Protein AF-A0A508WTG3-F1 (afdb_monomer)

Structure (mmCIF, N/CA/C/O backbone):
data_AF-A0A508WTG3-F1
#
_entry.id   AF-A0A508WTG3-F1
#
loop_
_atom_site.group_PDB
_atom_site.id
_atom_site.type_symbol
_atom_site.label_atom_id
_atom_site.label_alt_id
_atom_site.label_comp_id
_atom_site.label_asym_id
_atom_site.label_entity_id
_atom_site.label_seq_id
_atom_site.pdbx_PDB_ins_code
_atom_site.Cartn_x
_atom_site.Cartn_y
_atom_site.Cartn_z
_atom_site.occupancy
_atom_site.B_iso_or_equiv
_atom_site.auth_seq_id
_atom_site.auth_comp_id
_atom_site.auth_asym_id
_atom_site.auth_atom_id
_atom_site.pdbx_PDB_model_num
ATOM 1 N N . MET A 1 1 ? -17.757 -4.630 7.807 1.00 51.91 1 MET A N 1
ATOM 2 C CA . MET A 1 1 ? -16.512 -4.671 7.014 1.00 51.91 1 MET A CA 1
ATOM 3 C C . MET A 1 1 ? -16.070 -3.250 6.723 1.00 51.91 1 MET A C 1
ATOM 5 O O . MET A 1 1 ? -16.925 -2.452 6.368 1.00 51.91 1 MET A O 1
ATOM 9 N N . ARG A 1 2 ? -14.791 -2.918 6.923 1.00 70.44 2 ARG A N 1
ATOM 10 C CA . ARG A 1 2 ? -14.265 -1.560 6.711 1.00 70.44 2 ARG A CA 1
ATOM 11 C C . ARG A 1 2 ? -12.977 -1.654 5.902 1.00 70.44 2 ARG A C 1
ATOM 13 O O . ARG A 1 2 ? -11.975 -2.186 6.386 1.00 70.44 2 ARG A O 1
ATOM 20 N N . MET A 1 3 ? -13.056 -1.212 4.653 1.00 61.66 3 MET A N 1
ATOM 21 C CA . MET A 1 3 ? -11.982 -1.277 3.668 1.00 61.66 3 MET A CA 1
ATOM 22 C C . MET A 1 3 ? -11.550 0.143 3.315 1.00 61.66 3 MET A C 1
ATOM 24 O O . MET A 1 3 ? -12.398 1.002 3.081 1.00 61.66 3 MET A O 1
ATOM 28 N N . ALA A 1 4 ? -10.241 0.368 3.267 1.00 59.47 4 ALA A N 1
ATOM 29 C CA . ALA A 1 4 ? -9.662 1.524 2.609 1.00 59.47 4 ALA A CA 1
ATOM 30 C C . ALA A 1 4 ? -9.152 1.067 1.240 1.00 59.47 4 ALA A C 1
ATOM 32 O O . ALA A 1 4 ? -8.351 0.136 1.137 1.00 59.47 4 ALA A O 1
ATOM 33 N N . ASP A 1 5 ? -9.645 1.703 0.189 1.00 62.12 5 ASP A N 1
ATOM 34 C CA . ASP A 1 5 ? -9.215 1.438 -1.177 1.00 62.12 5 ASP A CA 1
ATOM 35 C C . ASP A 1 5 ? -8.147 2.466 -1.575 1.00 62.12 5 ASP A C 1
ATOM 37 O O . ASP A 1 5 ? -8.412 3.671 -1.585 1.00 62.12 5 ASP A O 1
ATOM 41 N N . VAL A 1 6 ? -6.922 2.015 -1.866 1.00 58.44 6 VAL A N 1
ATOM 42 C CA . VAL A 1 6 ? -5.800 2.868 -2.305 1.00 58.44 6 VAL A CA 1
ATOM 43 C C . VAL A 1 6 ? -5.812 2.943 -3.833 1.00 58.44 6 VAL A C 1
ATOM 45 O O . VAL A 1 6 ? -4.869 2.561 -4.534 1.00 58.44 6 VAL A O 1
ATOM 48 N N . GLN A 1 7 ? -6.948 3.389 -4.360 1.00 56.44 7 GLN A N 1
ATOM 49 C CA . GLN A 1 7 ? -7.238 3.344 -5.788 1.00 56.44 7 GLN A CA 1
ATOM 50 C C . GLN A 1 7 ? -6.437 4.399 -6.552 1.00 56.44 7 GLN A C 1
ATOM 52 O O . GLN A 1 7 ? -5.822 4.101 -7.569 1.00 56.44 7 GLN A O 1
ATOM 57 N N . THR A 1 8 ? -6.431 5.633 -6.044 1.00 43.69 8 THR A N 1
ATOM 58 C CA . THR A 1 8 ? -5.838 6.813 -6.682 1.00 43.69 8 THR A CA 1
ATOM 59 C C . THR A 1 8 ? -5.739 7.933 -5.656 1.00 43.69 8 THR A C 1
ATOM 61 O O . THR A 1 8 ? -6.768 8.377 -5.140 1.00 43.69 8 THR A O 1
ATOM 64 N N . GLY A 1 9 ? -4.541 8.456 -5.413 1.00 51.38 9 GLY A N 1
ATOM 65 C CA . GLY A 1 9 ? -4.443 9.868 -5.086 1.00 51.38 9 GLY A CA 1
ATOM 66 C C . GLY A 1 9 ? -3.573 10.247 -3.904 1.00 51.38 9 GLY A C 1
ATOM 67 O O . GLY A 1 9 ? -3.391 9.544 -2.911 1.00 51.38 9 GLY A O 1
ATOM 68 N N . SER A 1 10 ? -3.152 11.495 -4.019 1.00 57.69 10 SER A N 1
ATOM 69 C CA . SER A 1 10 ? -2.214 12.216 -3.180 1.00 57.69 10 SER A CA 1
ATOM 70 C C . SER A 1 10 ? -2.531 12.208 -1.677 1.00 57.69 10 SER A C 1
ATOM 72 O O . SER A 1 10 ? -1.659 12.493 -0.864 1.00 57.69 10 SER A O 1
ATOM 74 N N . ALA A 1 11 ? -3.737 11.820 -1.247 1.00 57.03 11 ALA A N 1
ATOM 75 C CA . ALA A 1 11 ? -4.072 11.622 0.166 1.00 57.03 11 ALA A CA 1
ATOM 76 C C . ALA A 1 11 ? -3.140 10.619 0.881 1.00 57.03 11 ALA A C 1
ATOM 78 O O . ALA A 1 11 ? -2.984 10.711 2.103 1.00 57.03 11 ALA A O 1
ATOM 79 N N . PHE A 1 12 ? -2.498 9.716 0.132 1.00 67.69 12 PHE A N 1
ATOM 80 C CA . PHE A 1 12 ? -1.517 8.748 0.625 1.00 67.69 12 PHE A CA 1
ATOM 81 C C . PHE A 1 12 ? -0.056 9.227 0.575 1.00 67.69 12 PHE A C 1
ATOM 83 O O . PHE A 1 12 ? 0.808 8.501 1.059 1.00 67.69 12 PHE A O 1
ATOM 90 N N . ASN A 1 13 ? 0.225 10.465 0.140 1.00 66.44 13 ASN A N 1
ATOM 91 C CA . ASN A 1 13 ? 1.581 11.042 0.089 1.00 66.44 13 ASN A CA 1
ATOM 92 C C . ASN A 1 13 ? 2.316 11.108 1.439 1.00 66.44 13 ASN A C 1
ATOM 94 O O . ASN A 1 13 ? 3.504 11.410 1.455 1.00 66.44 13 ASN A O 1
ATOM 98 N N . GLY A 1 14 ? 1.640 10.818 2.554 1.00 66.38 14 GLY A N 1
ATOM 99 C CA . GLY A 1 14 ? 2.223 10.901 3.890 1.00 66.38 14 GLY A CA 1
ATOM 100 C C . GLY A 1 14 ? 2.303 12.341 4.411 1.00 66.38 14 GLY A C 1
ATOM 101 O O . GLY A 1 14 ? 1.821 13.269 3.755 1.00 66.38 14 GLY A O 1
ATOM 102 N N . PRO A 1 15 ? 2.846 12.550 5.623 1.00 68.25 15 PRO A N 1
ATOM 103 C CA . PRO A 1 15 ? 3.108 13.884 6.161 1.00 68.25 15 PRO A CA 1
ATOM 104 C C . PRO A 1 15 ? 3.891 14.791 5.200 1.00 68.25 15 PRO A C 1
ATOM 106 O O . PRO A 1 15 ? 3.622 15.987 5.157 1.00 68.25 15 PRO A O 1
ATOM 109 N N . GLU A 1 16 ? 4.779 14.210 4.393 1.00 68.81 16 GLU A N 1
ATOM 110 C CA . GLU A 1 16 ? 5.646 14.882 3.421 1.00 68.81 16 GLU A CA 1
ATOM 111 C C . GLU A 1 16 ? 4.853 15.618 2.329 1.00 68.81 16 GLU A C 1
ATOM 113 O O . GLU A 1 16 ? 5.311 16.618 1.789 1.00 68.81 16 GLU A O 1
ATOM 118 N N . GLY A 1 17 ? 3.636 15.162 2.021 1.00 64.88 17 GLY A N 1
ATOM 119 C CA . GLY A 1 17 ? 2.775 15.790 1.022 1.00 64.88 17 GLY A CA 1
ATOM 120 C C . GLY A 1 17 ? 1.836 16.877 1.558 1.00 64.88 17 GLY A C 1
ATOM 121 O O . GLY A 1 17 ? 1.124 17.505 0.766 1.00 64.88 17 GLY A O 1
ATOM 122 N N . ARG A 1 18 ? 1.773 17.087 2.880 1.00 71.81 18 ARG A N 1
ATOM 123 C CA . ARG A 1 18 ? 0.765 17.966 3.506 1.00 71.81 18 ARG A CA 1
ATOM 124 C C . ARG A 1 18 ? 0.932 19.429 3.135 1.00 71.81 18 ARG A C 1
ATOM 126 O O . ARG A 1 18 ? -0.072 20.098 2.908 1.00 71.81 18 ARG A O 1
ATOM 133 N N . GLU A 1 19 ? 2.170 19.894 3.004 1.00 68.44 19 GLU A N 1
ATOM 134 C CA . GLU A 1 19 ? 2.470 21.272 2.592 1.00 68.44 19 GLU A CA 1
ATOM 135 C C . GLU A 1 19 ? 1.993 21.569 1.163 1.00 68.44 19 GLU A C 1
ATOM 137 O O . GLU A 1 19 ? 1.630 22.697 0.849 1.00 68.44 19 GLU A O 1
ATOM 142 N N . SER A 1 20 ? 1.883 20.540 0.318 1.00 66.12 20 SER A N 1
ATOM 143 C CA . SER A 1 20 ? 1.317 20.632 -1.035 1.00 66.12 20 SER A CA 1
ATOM 144 C C . SER A 1 20 ? -0.189 20.322 -1.090 1.00 66.12 20 SER A C 1
ATOM 146 O O . SER A 1 20 ? -0.732 20.081 -2.166 1.00 66.12 20 SER A O 1
ATOM 148 N N . GLY A 1 21 ? -0.879 20.276 0.057 1.00 70.31 21 GLY A N 1
ATOM 149 C CA . GLY A 1 21 ? -2.320 20.000 0.154 1.00 70.31 21 GLY A CA 1
ATOM 150 C C . GLY A 1 21 ? -2.710 18.515 0.104 1.00 70.31 21 GLY A C 1
ATOM 151 O O . GLY A 1 21 ? -3.896 18.179 0.050 1.00 70.31 21 GLY A O 1
ATOM 152 N N . THR A 1 22 ? -1.732 17.612 0.148 1.00 74.94 22 THR A N 1
ATOM 153 C CA . THR A 1 22 ? -1.911 16.160 -0.005 1.00 74.94 22 THR A CA 1
ATOM 154 C C . THR A 1 22 ? -1.678 15.425 1.334 1.00 74.94 22 THR A C 1
ATOM 156 O O . THR A 1 22 ? -1.648 16.058 2.382 1.00 74.94 22 THR A O 1
ATOM 159 N N . GLY A 1 23 ? -1.611 14.090 1.393 1.00 73.06 23 GLY A N 1
ATOM 160 C CA . GLY A 1 23 ? -1.263 13.371 2.637 1.00 73.06 23 GLY A CA 1
ATOM 161 C C . GLY A 1 23 ? -2.334 13.368 3.744 1.00 73.06 23 GLY A C 1
ATOM 162 O O . GLY A 1 23 ? -2.032 13.142 4.922 1.00 73.06 23 GLY A O 1
ATOM 163 N N . GLN A 1 24 ? -3.590 13.649 3.383 1.00 77.56 24 GLN A N 1
ATOM 164 C CA . GLN A 1 24 ? -4.708 13.866 4.312 1.00 77.56 24 GLN A CA 1
ATOM 165 C C . GLN A 1 24 ? -5.571 12.621 4.577 1.00 77.56 24 GLN A C 1
ATOM 167 O O . GLN A 1 24 ? -6.703 12.731 5.035 1.00 77.56 24 GLN A O 1
ATOM 172 N N . LEU A 1 25 ? -5.088 11.415 4.280 1.00 78.81 25 LEU A N 1
ATOM 173 C CA . LEU A 1 25 ? -5.907 10.211 4.437 1.00 78.81 25 LEU A CA 1
ATOM 174 C C . LEU A 1 25 ? -6.379 9.982 5.879 1.00 78.81 25 LEU A C 1
ATOM 176 O O . LEU A 1 25 ? -7.562 9.759 6.110 1.00 78.81 25 LEU A O 1
ATOM 180 N N . ALA A 1 26 ? -5.470 10.049 6.854 1.00 77.56 26 ALA A N 1
ATOM 181 C CA . ALA A 1 26 ? -5.816 9.772 8.250 1.00 77.56 26 ALA A CA 1
ATOM 182 C C . ALA A 1 26 ? -6.824 10.793 8.808 1.00 77.56 26 ALA A C 1
ATOM 184 O O . ALA A 1 26 ? -7.747 10.412 9.522 1.00 77.56 26 ALA A O 1
ATOM 185 N N . SER A 1 27 ? -6.691 12.073 8.436 1.00 79.12 27 SER A N 1
ATOM 186 C CA . SER A 1 27 ? -7.665 13.104 8.812 1.00 79.12 27 SER A CA 1
ATOM 187 C C . SER A 1 27 ? -9.011 12.898 8.119 1.00 79.12 27 SER A C 1
ATOM 189 O O . SER A 1 27 ? -10.043 13.082 8.755 1.00 79.12 27 SER A O 1
ATOM 191 N N . ARG A 1 28 ? -9.029 12.457 6.854 1.00 83.06 28 ARG A N 1
ATOM 192 C CA . ARG A 1 28 ? -10.270 12.131 6.130 1.00 83.06 28 ARG A CA 1
ATOM 193 C C . ARG A 1 28 ? -10.999 10.927 6.731 1.00 83.06 28 ARG A C 1
ATOM 195 O O . ARG A 1 28 ? -12.218 10.966 6.844 1.00 83.06 28 ARG A O 1
ATOM 202 N N . ILE A 1 29 ? -10.267 9.898 7.163 1.00 81.50 29 ILE A N 1
ATOM 203 C CA . ILE A 1 29 ? -10.840 8.748 7.881 1.00 81.50 29 ILE A CA 1
ATOM 204 C C . ILE A 1 29 ? -11.445 9.213 9.213 1.00 81.50 29 ILE A C 1
ATOM 206 O O . ILE A 1 29 ? -12.618 8.942 9.470 1.00 81.50 29 ILE A O 1
ATOM 210 N N . ALA A 1 30 ? -10.705 10.002 9.999 1.00 84.50 30 ALA A N 1
ATOM 211 C CA . ALA A 1 30 ? -11.207 10.569 11.252 1.00 84.50 30 ALA A CA 1
ATOM 212 C C . ALA A 1 30 ? -12.462 11.436 11.049 1.00 84.50 30 ALA A C 1
ATOM 214 O O . ALA A 1 30 ? -13.443 11.285 11.774 1.00 84.50 30 ALA A O 1
ATOM 215 N N . ALA A 1 31 ? -12.475 12.288 10.019 1.00 86.06 31 ALA A N 1
ATOM 216 C CA . ALA A 1 31 ? -13.626 13.123 9.672 1.00 86.06 31 ALA A CA 1
ATOM 217 C C . ALA A 1 31 ? -14.868 12.309 9.262 1.00 86.06 31 ALA A C 1
ATOM 219 O O . ALA A 1 31 ? -15.985 12.805 9.376 1.00 86.06 31 ALA A O 1
ATOM 220 N N . SER A 1 32 ? -14.692 11.057 8.822 1.00 83.06 32 SER A N 1
ATOM 221 C CA . SER A 1 32 ? -15.793 10.128 8.528 1.00 83.06 32 SER A CA 1
ATOM 222 C C . SER A 1 32 ? -16.309 9.353 9.751 1.00 83.06 32 SER A C 1
ATOM 224 O O . SER A 1 32 ? -17.177 8.495 9.606 1.00 83.06 32 SER A O 1
ATOM 226 N N . GLY A 1 33 ? -15.794 9.648 10.951 1.00 88.44 33 GLY A N 1
ATOM 227 C CA . GLY A 1 33 ? -16.211 9.010 12.202 1.00 88.44 33 GLY A CA 1
ATOM 228 C C . GLY A 1 33 ? -15.538 7.664 12.490 1.00 88.44 33 GLY A C 1
ATOM 229 O O . GLY A 1 33 ? -15.998 6.938 13.367 1.00 88.44 33 GLY A O 1
ATOM 230 N N . TYR A 1 34 ? -14.460 7.328 11.775 1.00 87.56 34 TYR A N 1
ATOM 231 C CA . TYR A 1 34 ? -13.694 6.094 11.969 1.00 87.56 34 TYR A CA 1
ATOM 232 C C . TYR A 1 34 ? -12.261 6.389 12.410 1.00 87.56 34 TYR A C 1
ATOM 234 O O . TYR A 1 34 ? -11.682 7.417 12.065 1.00 87.56 34 TYR A O 1
ATOM 242 N N . ALA A 1 35 ? -11.648 5.459 13.133 1.00 88.38 35 ALA A N 1
ATOM 243 C CA . ALA A 1 35 ? -10.216 5.459 13.393 1.00 88.38 35 ALA A CA 1
ATOM 244 C C . ALA A 1 35 ? -9.467 4.670 12.307 1.00 88.38 35 ALA A C 1
ATOM 246 O O . ALA A 1 35 ? -10.003 3.740 11.710 1.00 88.38 35 ALA A O 1
ATOM 247 N N . SER A 1 36 ? -8.179 4.953 12.085 1.00 87.44 36 SER A N 1
ATOM 248 C CA . SER A 1 36 ? -7.354 4.119 11.189 1.00 87.44 36 SER A CA 1
ATOM 249 C C . SER A 1 36 ? -7.285 2.655 11.645 1.00 87.44 36 SER A C 1
ATOM 251 O O . SER A 1 36 ? -7.151 1.759 10.819 1.00 87.44 36 SER A O 1
ATOM 253 N N . SER A 1 37 ? -7.423 2.393 12.949 1.00 89.38 37 SER A N 1
ATOM 254 C CA . SER A 1 37 ? -7.513 1.038 13.504 1.00 89.38 37 SER A CA 1
ATOM 255 C C . SER A 1 37 ? -8.801 0.302 13.129 1.00 89.38 37 SER A C 1
ATOM 257 O O . SER A 1 37 ? -8.839 -0.917 13.243 1.00 89.38 37 SER A O 1
ATOM 259 N N . ASP A 1 38 ? -9.839 1.011 12.676 1.00 89.19 38 ASP A N 1
ATOM 260 C CA . ASP A 1 38 ? -11.068 0.393 12.175 1.00 89.19 38 ASP A CA 1
ATOM 261 C C . ASP A 1 38 ? -10.903 -0.191 10.766 1.00 89.19 38 ASP A C 1
ATOM 263 O O . ASP A 1 38 ? -11.756 -0.961 10.321 1.00 89.19 38 ASP A O 1
ATOM 267 N N . VAL A 1 39 ? -9.838 0.171 10.042 1.00 89.44 39 VAL A N 1
ATOM 268 C CA . VAL A 1 39 ? -9.558 -0.351 8.701 1.00 89.44 39 VAL A CA 1
ATOM 269 C C . VAL A 1 39 ? -8.986 -1.761 8.813 1.00 89.44 39 VAL A C 1
ATOM 271 O O . VAL A 1 39 ? -7.967 -1.993 9.459 1.00 89.44 39 VAL A O 1
ATOM 274 N N . THR A 1 40 ? -9.636 -2.701 8.130 1.00 90.75 40 THR A N 1
ATOM 275 C CA . THR A 1 40 ? -9.301 -4.139 8.179 1.00 90.75 40 THR A CA 1
ATOM 276 C C . THR A 1 40 ? -8.686 -4.662 6.880 1.00 90.75 40 THR A C 1
ATOM 278 O O . THR A 1 40 ? -8.034 -5.705 6.873 1.00 90.75 40 THR A O 1
ATOM 281 N N . ILE A 1 41 ? -8.861 -3.934 5.774 1.00 90.69 41 ILE A N 1
ATOM 282 C CA . ILE A 1 41 ? -8.277 -4.255 4.469 1.00 90.69 41 ILE A CA 1
ATOM 283 C C . ILE A 1 41 ? -7.803 -2.961 3.813 1.00 90.69 41 ILE A C 1
ATOM 285 O O . ILE A 1 41 ? -8.560 -1.991 3.755 1.00 90.69 41 ILE A O 1
ATOM 289 N N . VAL A 1 42 ? -6.574 -2.981 3.299 1.00 90.69 42 VAL A N 1
ATOM 290 C CA . VAL A 1 42 ? -5.988 -1.922 2.470 1.00 90.69 42 VAL A CA 1
ATOM 291 C C . VAL A 1 42 ? -5.647 -2.520 1.107 1.00 90.69 42 VAL A C 1
ATOM 293 O O . VAL A 1 42 ? -4.755 -3.360 1.027 1.00 90.69 42 VAL A O 1
ATOM 296 N N . ALA A 1 43 ? -6.351 -2.132 0.043 1.00 90.25 43 ALA A N 1
ATOM 297 C CA . ALA A 1 43 ? -6.061 -2.595 -1.322 1.00 90.25 43 ALA A CA 1
ATOM 298 C C . ALA A 1 43 ? -5.147 -1.606 -2.052 1.00 90.25 43 ALA A C 1
ATOM 300 O O . ALA A 1 43 ? -5.526 -0.454 -2.232 1.00 90.25 43 ALA A O 1
ATOM 301 N N . ILE A 1 44 ? -3.957 -2.046 -2.462 1.00 89.88 44 ILE A N 1
ATOM 302 C CA . ILE A 1 44 ? -2.893 -1.219 -3.039 1.00 89.88 44 ILE A CA 1
ATOM 303 C C . ILE A 1 44 ? -2.806 -1.458 -4.546 1.00 89.88 44 ILE A C 1
ATOM 305 O O . ILE A 1 44 ? -2.248 -2.464 -4.980 1.00 89.88 44 ILE A O 1
ATOM 309 N N . SER A 1 45 ? -3.329 -0.521 -5.337 1.00 85.56 45 SER A N 1
ATOM 310 C CA . SER A 1 45 ? -3.373 -0.625 -6.807 1.00 85.56 45 SER A CA 1
ATOM 311 C C . SER A 1 45 ? -1.992 -0.763 -7.461 1.00 85.56 45 SER A C 1
ATOM 313 O O . SER A 1 45 ? -1.816 -1.562 -8.382 1.00 85.56 45 SER A O 1
ATOM 315 N N . HIS A 1 46 ? -1.013 0.007 -6.985 1.00 88.06 46 HIS A N 1
ATOM 316 C CA . HIS A 1 46 ? 0.378 -0.027 -7.431 1.00 88.06 46 HIS A CA 1
ATOM 317 C C . HIS A 1 46 ? 1.307 0.603 -6.376 1.00 88.06 46 HIS A C 1
ATOM 319 O O . HIS A 1 46 ? 0.838 1.250 -5.437 1.00 88.06 46 HIS A O 1
ATOM 325 N N . LEU A 1 47 ? 2.621 0.399 -6.499 1.00 89.38 47 LEU A N 1
ATOM 326 C CA . LEU A 1 47 ? 3.600 0.730 -5.453 1.00 89.38 47 LEU A CA 1
ATOM 327 C C . LEU A 1 47 ? 4.391 2.027 -5.702 1.00 89.38 47 LEU A C 1
ATOM 329 O O . LEU A 1 47 ? 5.560 2.136 -5.330 1.00 89.38 47 LEU A O 1
ATOM 333 N N . HIS A 1 48 ? 3.753 3.046 -6.277 1.00 89.25 48 HIS A N 1
ATOM 334 C CA . HIS A 1 48 ? 4.331 4.390 -6.283 1.00 89.25 48 HIS A CA 1
ATOM 335 C C . HIS A 1 48 ? 4.275 5.040 -4.897 1.00 89.25 48 HIS A C 1
ATOM 337 O O . HIS A 1 48 ? 3.405 4.753 -4.071 1.00 89.25 48 HIS A O 1
ATOM 343 N N . ALA A 1 49 ? 5.226 5.942 -4.650 1.00 86.25 49 ALA A N 1
ATOM 344 C CA . ALA A 1 49 ? 5.398 6.623 -3.366 1.00 86.25 49 ALA A CA 1
ATOM 345 C C . ALA A 1 49 ? 4.110 7.324 -2.901 1.00 86.25 49 ALA A C 1
ATOM 347 O O . ALA A 1 49 ? 3.740 7.233 -1.731 1.00 86.25 49 ALA A O 1
ATOM 348 N N . ASP A 1 50 ? 3.377 7.950 -3.818 1.00 83.19 50 ASP A N 1
ATOM 349 C CA . ASP A 1 50 ? 2.144 8.673 -3.524 1.00 83.19 50 ASP A CA 1
ATOM 350 C C . ASP A 1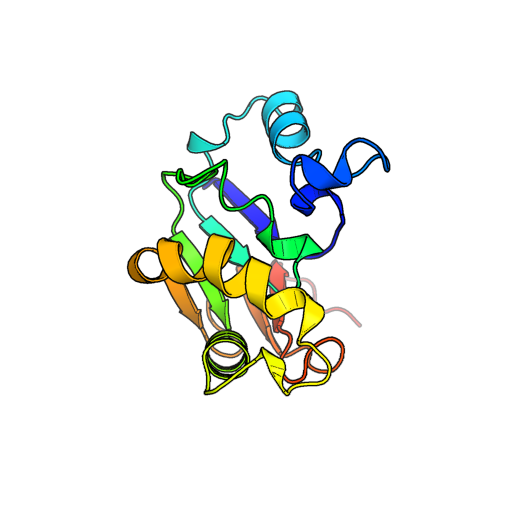 50 ? 0.979 7.784 -3.078 1.00 83.19 50 ASP A C 1
ATOM 352 O O . ASP A 1 50 ? 0.034 8.286 -2.472 1.00 83.19 50 ASP A O 1
ATOM 356 N N . HIS A 1 51 ? 1.088 6.469 -3.282 1.00 86.31 51 HIS A N 1
ATOM 357 C CA . HIS A 1 51 ? 0.141 5.459 -2.815 1.00 86.31 51 HIS A CA 1
ATOM 358 C C . HIS A 1 51 ? 0.578 4.774 -1.511 1.00 86.31 51 HIS A C 1
ATOM 360 O O . HIS A 1 51 ? -0.263 4.293 -0.751 1.00 86.31 51 HIS A O 1
ATOM 366 N N . ILE A 1 52 ? 1.881 4.730 -1.221 1.00 89.00 52 ILE A N 1
ATOM 367 C CA . ILE A 1 52 ? 2.429 3.907 -0.128 1.00 89.00 52 ILE A CA 1
ATOM 368 C C . ILE A 1 52 ? 2.992 4.722 1.041 1.00 89.00 52 ILE A C 1
ATOM 370 O O . ILE A 1 52 ? 3.150 4.186 2.140 1.00 89.00 52 ILE A O 1
ATOM 374 N N .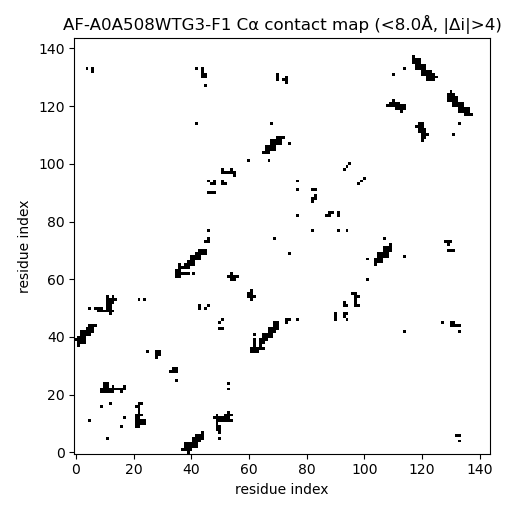 ASN A 1 53 ? 3.265 6.018 0.858 1.00 86.94 53 ASN A N 1
ATOM 375 C CA . ASN A 1 53 ? 3.927 6.842 1.874 1.00 86.94 53 ASN A CA 1
ATOM 376 C C . ASN A 1 53 ? 3.158 6.896 3.201 1.00 86.94 53 ASN A C 1
ATOM 378 O O . ASN A 1 53 ? 3.777 6.909 4.268 1.00 86.94 53 ASN A O 1
ATOM 382 N N . ARG A 1 54 ? 1.818 6.859 3.157 1.00 87.06 54 ARG A N 1
ATOM 383 C CA . ARG A 1 54 ? 0.960 6.872 4.351 1.00 87.06 54 ARG A CA 1
ATOM 384 C C . ARG A 1 54 ? 0.645 5.488 4.934 1.00 87.06 54 ARG A C 1
ATOM 386 O O . ARG A 1 54 ? -0.168 5.410 5.849 1.00 87.06 54 ARG A O 1
ATOM 393 N N . LEU A 1 55 ? 1.285 4.410 4.479 1.00 89.00 55 LEU A N 1
ATOM 394 C CA . LEU A 1 55 ? 1.113 3.087 5.100 1.00 89.00 55 LEU A CA 1
ATOM 395 C C . LEU A 1 55 ? 1.866 2.957 6.434 1.00 89.00 55 LEU A C 1
ATOM 397 O O . LEU A 1 55 ? 1.412 2.243 7.329 1.00 89.00 55 LEU A O 1
ATOM 401 N N . MET A 1 56 ? 2.965 3.702 6.592 1.00 89.19 56 MET A N 1
ATOM 402 C CA . MET A 1 56 ? 3.788 3.732 7.806 1.00 89.19 56 MET A CA 1
ATOM 403 C C . MET A 1 56 ? 3.936 5.161 8.341 1.00 89.19 56 MET A C 1
ATOM 405 O O . MET A 1 56 ? 4.188 6.098 7.577 1.00 89.19 56 MET A O 1
ATOM 409 N N . ASP A 1 57 ? 3.828 5.314 9.660 1.00 85.81 57 ASP A N 1
ATOM 410 C CA . ASP A 1 57 ? 4.104 6.536 10.419 1.00 85.81 57 ASP A CA 1
ATOM 411 C C . ASP A 1 57 ? 5.333 6.304 11.310 1.00 85.81 57 ASP A C 1
ATOM 413 O O . ASP A 1 57 ? 5.263 5.589 12.316 1.00 85.81 57 ASP A O 1
ATOM 417 N N . GLY A 1 58 ? 6.487 6.818 10.872 1.00 86.44 58 GLY A N 1
ATOM 418 C CA . GLY A 1 58 ? 7.783 6.304 11.322 1.00 86.44 58 GLY A CA 1
ATOM 419 C C . GLY A 1 58 ? 7.881 4.803 11.030 1.00 86.44 58 GLY A C 1
ATOM 420 O O . GLY A 1 58 ? 7.646 4.383 9.896 1.00 86.44 58 GLY A O 1
ATOM 421 N N . ASP A 1 59 ? 8.137 4.012 12.071 1.00 87.00 59 ASP A N 1
ATOM 422 C CA . ASP A 1 59 ? 8.259 2.548 11.997 1.00 87.00 59 ASP A CA 1
ATOM 423 C C . ASP A 1 59 ? 6.955 1.805 12.342 1.00 87.00 59 ASP A C 1
ATOM 425 O O . ASP A 1 59 ? 6.942 0.582 12.482 1.00 87.00 59 ASP A O 1
ATOM 429 N N . ARG A 1 60 ? 5.831 2.520 12.496 1.00 89.81 60 ARG A N 1
ATOM 430 C CA . ARG A 1 60 ? 4.543 1.921 12.883 1.00 89.81 60 ARG A CA 1
ATOM 431 C C . ARG A 1 60 ? 3.550 1.896 11.718 1.00 89.81 60 ARG A C 1
ATOM 433 O O . ARG A 1 60 ? 3.336 2.939 11.099 1.00 89.81 60 ARG A O 1
ATOM 440 N N . PRO A 1 61 ? 2.862 0.769 11.463 1.00 90.50 61 PRO A N 1
ATOM 441 C CA . PRO A 1 61 ? 1.772 0.725 10.492 1.00 90.50 61 PRO A CA 1
ATOM 442 C C . PRO A 1 61 ? 0.623 1.659 10.881 1.00 90.50 61 PRO A C 1
ATOM 444 O O . PRO A 1 61 ? 0.123 1.598 12.005 1.00 90.50 61 PRO A O 1
ATOM 447 N N . VAL A 1 62 ? 0.155 2.478 9.936 1.00 89.62 62 VAL A N 1
ATOM 448 C CA . VAL A 1 62 ? -1.015 3.356 10.132 1.00 89.62 62 VAL A CA 1
ATOM 449 C C . VAL A 1 62 ? -2.298 2.535 10.275 1.00 89.62 62 VAL A C 1
ATOM 451 O O . VAL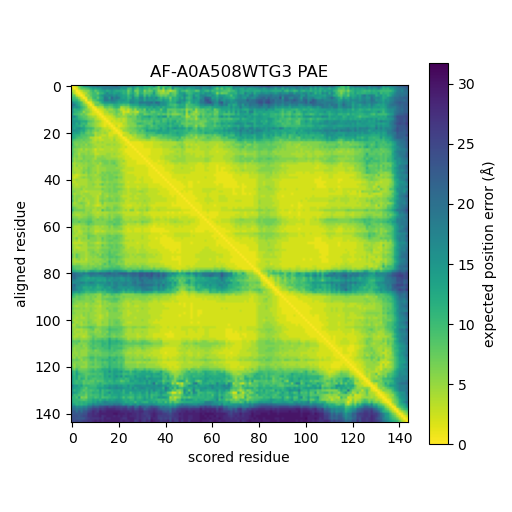 A 1 62 ? -3.165 2.868 11.084 1.00 89.62 62 VAL A O 1
ATOM 454 N N . PHE A 1 63 ? -2.398 1.437 9.525 1.00 90.56 63 PHE A N 1
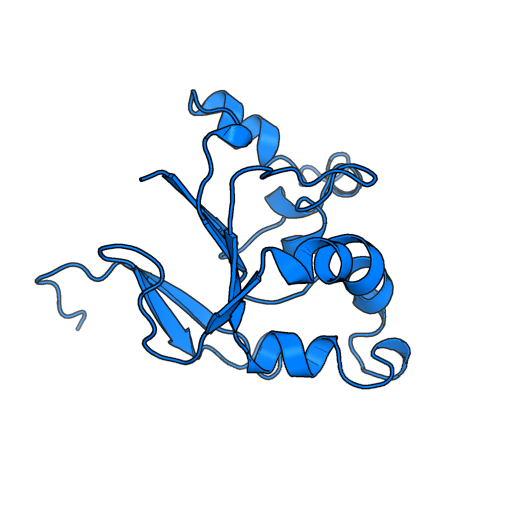ATOM 455 C CA . PHE A 1 63 ? -3.524 0.504 9.539 1.00 90.56 63 PHE A CA 1
ATOM 456 C C . PHE A 1 63 ? -3.129 -0.778 10.270 1.00 90.56 63 PHE A C 1
ATOM 458 O O . PHE A 1 63 ? -2.874 -1.819 9.668 1.00 90.56 63 PHE A O 1
ATOM 465 N N . SER A 1 64 ? -3.013 -0.691 11.596 1.00 91.06 64 SER A N 1
ATOM 466 C CA . SER A 1 64 ? -2.432 -1.758 12.423 1.00 91.06 64 SER A CA 1
ATOM 467 C C . SER A 1 64 ? -3.182 -3.095 12.346 1.00 91.06 64 SER A C 1
ATOM 469 O O . SER A 1 64 ? -2.535 -4.145 12.423 1.00 91.06 64 SER A O 1
ATOM 471 N N . GLN A 1 65 ? -4.505 -3.046 12.153 1.00 91.88 65 GLN A N 1
ATOM 472 C CA . GLN A 1 65 ? -5.407 -4.200 12.041 1.00 91.88 65 GLN A CA 1
ATOM 473 C C . GLN A 1 65 ? -5.605 -4.688 10.599 1.00 91.88 65 GLN A C 1
ATOM 475 O O . GLN A 1 65 ? -6.283 -5.690 10.380 1.00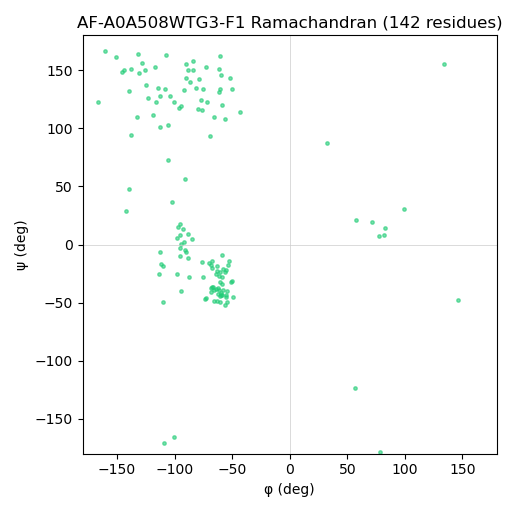 91.88 65 GLN A O 1
ATOM 480 N N . ALA A 1 66 ? -5.051 -3.987 9.606 1.00 91.62 66 ALA A N 1
ATOM 481 C CA . ALA A 1 66 ? -5.310 -4.309 8.215 1.00 91.62 66 ALA A CA 1
ATOM 482 C C . ALA A 1 66 ? -4.363 -5.380 7.674 1.00 91.62 66 ALA A C 1
ATOM 484 O O . ALA A 1 66 ? -3.144 -5.321 7.867 1.00 91.62 66 ALA A O 1
ATOM 485 N N . ARG A 1 67 ? -4.927 -6.292 6.877 1.00 92.94 67 ARG A N 1
ATOM 486 C CA . ARG A 1 67 ? -4.153 -6.967 5.830 1.00 92.94 67 ARG A CA 1
ATOM 487 C C . ARG A 1 67 ? -4.010 -6.032 4.629 1.00 92.94 67 ARG A C 1
ATOM 489 O O . ARG A 1 67 ? -4.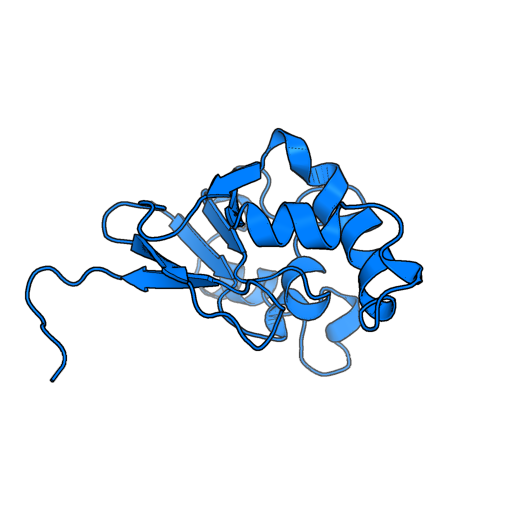952 -5.316 4.275 1.00 92.94 67 ARG A O 1
ATOM 496 N N . HIS A 1 68 ? -2.851 -6.060 3.993 1.00 92.50 68 HIS A N 1
ATOM 497 C CA . HIS A 1 68 ? -2.529 -5.232 2.835 1.00 92.50 68 HIS A CA 1
ATOM 498 C C . HIS A 1 68 ? -2.586 -6.101 1.584 1.00 92.50 68 HIS A C 1
ATOM 500 O O . HIS A 1 68 ? -1.991 -7.168 1.552 1.00 92.50 68 HIS A O 1
ATOM 506 N N . VAL A 1 69 ? -3.323 -5.690 0.565 1.00 92.88 69 VAL A N 1
ATOM 507 C CA . VAL A 1 69 ? -3.558 -6.498 -0.633 1.00 92.88 69 VAL A CA 1
ATOM 508 C C . VAL A 1 69 ? -2.868 -5.837 -1.807 1.00 92.88 69 VAL A C 1
ATOM 510 O O . VAL A 1 69 ? -3.086 -4.654 -2.038 1.00 92.88 69 VAL A O 1
ATOM 513 N N . VAL A 1 70 ? -2.044 -6.581 -2.536 1.00 91.62 70 VAL A N 1
ATOM 514 C CA . VAL A 1 70 ? -1.312 -6.078 -3.705 1.00 91.62 70 VAL A CA 1
ATOM 515 C C . VAL A 1 70 ? -1.222 -7.169 -4.768 1.00 91.62 70 VAL A C 1
ATOM 517 O O . VAL A 1 70 ? -1.213 -8.358 -4.451 1.00 91.62 70 VAL A O 1
ATOM 520 N N . GLY A 1 71 ? -1.172 -6.782 -6.038 1.00 91.00 71 GLY A N 1
ATOM 521 C CA . GLY A 1 71 ? -0.937 -7.709 -7.135 1.00 91.00 71 GLY A CA 1
ATOM 522 C C . GLY A 1 71 ? 0.415 -8.404 -6.977 1.00 91.00 71 GLY A C 1
ATOM 523 O O . GLY A 1 71 ? 1.416 -7.739 -6.711 1.00 91.00 71 GLY A O 1
ATOM 524 N N . GLN A 1 72 ? 0.461 -9.726 -7.163 1.00 91.50 72 GLN A N 1
ATOM 525 C CA . GLN A 1 72 ? 1.712 -10.495 -7.081 1.00 91.50 72 GLN A CA 1
ATOM 526 C C . GLN A 1 72 ? 2.767 -9.936 -8.044 1.00 91.50 72 GLN A C 1
ATOM 528 O O . GLN A 1 72 ? 3.896 -9.685 -7.646 1.00 91.50 72 GLN A O 1
ATOM 533 N N . ALA A 1 73 ? 2.370 -9.647 -9.285 1.00 88.56 73 ALA A N 1
ATOM 534 C CA . ALA A 1 73 ? 3.272 -9.104 -10.293 1.00 88.56 73 ALA A CA 1
ATOM 535 C C . ALA A 1 73 ? 3.843 -7.730 -9.898 1.00 88.56 73 ALA A C 1
ATOM 537 O O . ALA A 1 73 ? 5.009 -7.445 -10.162 1.00 88.56 73 ALA A O 1
ATOM 538 N N . GLU A 1 74 ? 3.034 -6.887 -9.251 1.00 88.38 74 GLU A N 1
ATOM 539 C CA . GLU A 1 74 ? 3.468 -5.581 -8.754 1.00 88.38 74 GLU A CA 1
ATOM 540 C C . GLU A 1 74 ? 4.501 -5.772 -7.638 1.00 88.38 74 GLU A C 1
ATOM 542 O O . GLU A 1 74 ? 5.591 -5.206 -7.698 1.00 88.38 74 GLU A O 1
ATOM 547 N N . TRP A 1 75 ? 4.214 -6.643 -6.667 1.00 90.12 75 TRP A N 1
ATOM 548 C CA . TRP A 1 75 ? 5.189 -7.003 -5.640 1.00 90.12 75 TRP A CA 1
ATOM 549 C C . TRP A 1 75 ? 6.503 -7.499 -6.255 1.00 90.12 75 TRP A C 1
ATOM 551 O O . TRP A 1 75 ? 7.572 -7.000 -5.903 1.00 90.12 75 TRP A O 1
ATOM 561 N N . ASP A 1 76 ? 6.438 -8.437 -7.197 1.00 89.94 76 ASP A N 1
ATOM 562 C CA . ASP A 1 76 ? 7.621 -9.024 -7.825 1.00 89.94 76 ASP A CA 1
ATOM 563 C C . ASP A 1 76 ? 8.429 -7.969 -8.588 1.00 89.94 76 ASP A C 1
ATOM 565 O O . ASP A 1 76 ? 9.648 -7.911 -8.453 1.00 89.94 76 ASP A O 1
ATOM 569 N N . TYR A 1 77 ? 7.771 -7.072 -9.327 1.00 85.94 77 TYR A N 1
ATOM 570 C CA . TYR A 1 77 ? 8.445 -6.007 -10.069 1.00 85.94 77 TYR A CA 1
ATOM 571 C C . TYR A 1 77 ? 9.235 -5.055 -9.156 1.00 85.94 77 TYR A C 1
ATOM 573 O O . TYR A 1 77 ? 10.377 -4.702 -9.469 1.00 85.94 77 TYR A O 1
ATOM 581 N N . TRP A 1 78 ? 8.636 -4.651 -8.031 1.00 86.06 78 TRP A N 1
ATOM 582 C CA . TRP A 1 78 ? 9.216 -3.675 -7.102 1.00 86.06 78 TRP A CA 1
ATOM 583 C C . TRP A 1 78 ? 10.109 -4.285 -6.024 1.00 86.06 78 TRP A C 1
ATOM 585 O O . TRP A 1 78 ? 10.792 -3.547 -5.319 1.00 86.06 78 TRP A O 1
ATOM 595 N N . THR A 1 79 ? 10.111 -5.605 -5.863 1.00 82.94 79 THR A N 1
ATOM 596 C CA . THR A 1 79 ? 10.992 -6.291 -4.902 1.00 82.94 79 THR A CA 1
ATOM 597 C C . THR A 1 79 ? 12.054 -7.164 -5.563 1.00 82.94 79 THR A C 1
ATOM 599 O O . THR A 1 79 ? 12.962 -7.635 -4.879 1.00 82.94 79 THR A O 1
ATOM 602 N N . ALA A 1 80 ? 12.000 -7.324 -6.889 1.00 78.69 80 ALA A N 1
ATOM 603 C CA . ALA A 1 80 ? 13.091 -7.870 -7.684 1.00 78.69 80 ALA A CA 1
ATOM 604 C C . ALA A 1 80 ? 14.369 -7.020 -7.572 1.00 78.69 80 ALA A C 1
ATOM 606 O O . ALA A 1 80 ? 14.343 -5.855 -7.170 1.00 78.69 80 ALA A O 1
ATOM 607 N N . ALA A 1 81 ? 15.494 -7.633 -7.953 1.00 60.88 81 ALA A N 1
ATOM 608 C CA . ALA A 1 81 ? 16.824 -7.056 -7.809 1.00 60.88 81 ALA A CA 1
ATOM 609 C C . ALA A 1 81 ? 16.923 -5.624 -8.371 1.00 60.88 81 ALA A C 1
ATOM 611 O O . ALA A 1 81 ? 16.442 -5.319 -9.464 1.00 60.88 81 ALA A O 1
ATOM 612 N N . ASP A 1 82 ? 17.545 -4.792 -7.539 1.00 67.69 82 ASP A N 1
ATOM 613 C CA . ASP A 1 82 ? 17.816 -3.363 -7.645 1.00 67.69 82 ASP A CA 1
ATOM 614 C C . ASP A 1 82 ? 16.779 -2.500 -8.394 1.00 67.69 82 ASP A C 1
ATOM 616 O O . ASP A 1 82 ? 16.889 -2.180 -9.577 1.00 67.69 82 ASP A O 1
ATOM 620 N N . VAL A 1 83 ? 15.768 -2.031 -7.660 1.00 67.25 83 VAL A N 1
ATOM 621 C CA . VAL A 1 83 ? 14.820 -1.014 -8.149 1.00 67.25 83 VAL A CA 1
ATOM 622 C C . VAL A 1 83 ? 15.528 0.299 -8.507 1.00 67.25 83 VAL A C 1
ATOM 624 O O . VAL A 1 83 ? 15.009 1.055 -9.328 1.00 67.25 83 VAL A O 1
ATOM 627 N N . SER A 1 84 ? 16.709 0.578 -7.938 1.00 65.38 84 SER A N 1
ATOM 628 C CA . SER A 1 84 ? 17.424 1.841 -8.151 1.00 65.38 84 SER A CA 1
ATOM 629 C C . SER A 1 84 ? 17.999 1.995 -9.563 1.00 65.38 84 SER A C 1
ATOM 631 O O . SER A 1 84 ? 18.274 3.118 -9.979 1.00 65.38 84 SER A O 1
ATOM 633 N N . VAL A 1 85 ? 18.100 0.906 -10.336 1.00 68.69 85 VAL A N 1
ATOM 634 C CA . VAL A 1 85 ? 18.516 0.954 -11.751 1.00 68.69 85 VAL A CA 1
ATOM 635 C C . VAL A 1 85 ? 17.341 1.002 -12.732 1.00 68.69 85 VAL A C 1
ATOM 637 O O . VAL A 1 85 ? 17.541 1.103 -13.942 1.00 68.69 85 VAL A O 1
ATOM 640 N N . LYS A 1 86 ? 16.097 0.927 -12.243 1.00 69.44 86 LYS A N 1
ATOM 641 C CA . LYS A 1 86 ? 14.893 1.025 -13.082 1.00 69.44 86 LYS A CA 1
ATOM 642 C C . LYS A 1 86 ? 14.532 2.503 -13.308 1.00 69.44 86 LYS A C 1
ATOM 644 O O . LYS A 1 86 ? 14.822 3.332 -12.446 1.00 69.44 86 LYS A O 1
ATOM 649 N N . PRO A 1 87 ? 13.777 2.852 -14.372 1.00 67.38 87 PRO A N 1
ATOM 650 C CA . PRO A 1 87 ? 13.225 4.207 -14.558 1.00 67.38 87 PRO A CA 1
ATOM 651 C C . PRO A 1 87 ? 12.415 4.723 -13.355 1.00 67.38 87 PRO A C 1
ATOM 653 O O . PRO A 1 87 ? 12.188 5.918 -13.206 1.00 67.38 87 PRO A O 1
ATOM 656 N N . ALA A 1 88 ? 12.003 3.807 -12.479 1.00 68.69 88 ALA A N 1
ATOM 657 C CA . ALA A 1 88 ? 11.234 4.051 -11.277 1.00 68.69 88 ALA A CA 1
ATOM 658 C C . ALA A 1 88 ? 12.069 4.159 -9.978 1.00 68.69 88 ALA A C 1
ATOM 660 O O . ALA A 1 88 ? 11.511 4.095 -8.880 1.00 68.69 88 ALA A O 1
ATOM 661 N N . ALA A 1 89 ? 13.391 4.339 -10.081 1.00 78.56 89 ALA A N 1
ATOM 662 C CA . ALA A 1 89 ? 14.327 4.435 -8.955 1.00 78.56 89 ALA A CA 1
ATOM 663 C C . ALA A 1 89 ? 13.902 5.435 -7.865 1.00 78.56 89 ALA A C 1
ATOM 665 O O . ALA A 1 89 ? 14.146 5.207 -6.680 1.00 78.56 89 ALA A O 1
ATOM 666 N N . MET A 1 90 ? 13.202 6.508 -8.250 1.00 82.62 90 MET A N 1
ATOM 667 C CA . MET A 1 90 ? 12.670 7.523 -7.333 1.00 82.62 90 MET A CA 1
ATOM 668 C C . MET A 1 90 ? 11.724 6.959 -6.256 1.00 82.62 90 MET A C 1
ATOM 670 O O . MET A 1 90 ? 11.564 7.568 -5.201 1.00 82.62 90 MET A O 1
ATOM 674 N N . HIS A 1 91 ? 11.131 5.782 -6.477 1.00 85.81 91 HIS A N 1
ATOM 675 C CA . HIS A 1 91 ? 10.249 5.121 -5.512 1.00 85.81 91 HIS A CA 1
ATOM 676 C C . HIS A 1 91 ? 10.963 4.082 -4.636 1.00 85.81 91 HIS A C 1
ATOM 678 O O . HIS A 1 91 ? 10.387 3.635 -3.645 1.00 85.81 91 HIS A O 1
ATOM 684 N N . ALA A 1 92 ? 12.218 3.722 -4.934 1.00 85.75 92 ALA A N 1
ATOM 685 C CA . ALA A 1 92 ? 12.941 2.651 -4.242 1.00 85.75 92 ALA A CA 1
ATOM 686 C C . ALA A 1 92 ? 13.001 2.870 -2.720 1.00 85.75 92 ALA A C 1
ATOM 688 O O . ALA A 1 92 ? 12.713 1.959 -1.943 1.00 85.75 92 ALA A O 1
ATOM 689 N N . THR A 1 93 ? 13.283 4.098 -2.277 1.00 87.94 93 THR A N 1
ATOM 690 C CA . THR A 1 93 ? 13.302 4.451 -0.848 1.00 87.94 93 THR A CA 1
ATOM 691 C C . THR A 1 93 ? 11.938 4.254 -0.183 1.00 87.94 93 THR A C 1
ATOM 693 O O . THR A 1 93 ? 11.869 3.776 0.952 1.00 87.94 93 THR A O 1
ATOM 696 N N . ALA A 1 94 ? 10.847 4.594 -0.876 1.00 88.62 94 ALA A N 1
ATOM 697 C CA . ALA A 1 94 ? 9.495 4.414 -0.359 1.00 88.62 94 ALA A CA 1
ATOM 698 C C . ALA A 1 94 ? 9.139 2.923 -0.252 1.00 88.62 94 ALA A C 1
ATOM 700 O O . ALA A 1 94 ? 8.620 2.505 0.779 1.00 88.62 94 ALA A O 1
ATOM 701 N N . ILE A 1 95 ? 9.510 2.095 -1.234 1.00 89.69 95 ILE A N 1
ATOM 702 C CA . ILE A 1 95 ? 9.352 0.632 -1.154 1.00 89.69 95 ILE A CA 1
ATOM 703 C C . ILE A 1 95 ? 10.064 0.073 0.085 1.00 89.69 95 ILE A C 1
ATOM 705 O O . ILE A 1 95 ? 9.449 -0.610 0.908 1.00 89.69 95 ILE A O 1
ATOM 709 N N . GLN A 1 96 ? 11.343 0.415 0.256 1.00 89.12 96 GLN A N 1
ATOM 710 C CA . GLN A 1 96 ? 12.171 -0.078 1.359 1.00 89.12 96 GLN A CA 1
ATOM 711 C C . GLN A 1 96 ? 11.601 0.305 2.730 1.00 89.12 96 GLN A C 1
ATOM 713 O O . GLN A 1 96 ? 11.542 -0.523 3.633 1.00 89.12 96 GLN A O 1
ATOM 718 N N . ARG A 1 97 ? 11.143 1.553 2.888 1.00 89.94 97 ARG A N 1
ATOM 719 C CA . ARG A 1 97 ? 10.680 2.079 4.183 1.00 89.94 97 ARG A CA 1
ATOM 720 C C . ARG A 1 97 ? 9.209 1.811 4.483 1.00 89.94 97 ARG A C 1
ATOM 722 O O . ARG A 1 97 ? 8.831 1.797 5.650 1.00 89.94 97 ARG A O 1
ATOM 729 N N . LYS A 1 98 ? 8.360 1.685 3.461 1.00 90.56 98 LYS A N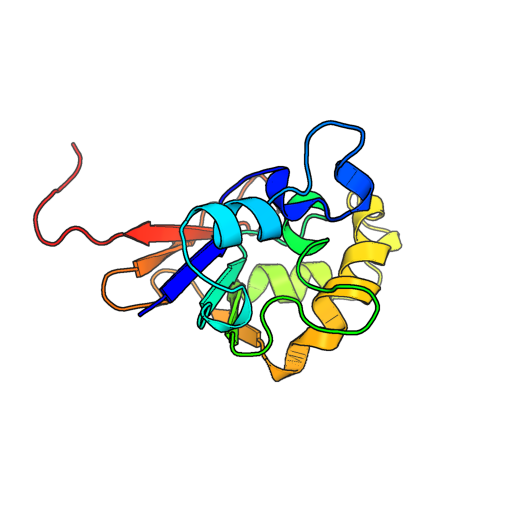 1
ATOM 730 C CA . LYS A 1 98 ? 6.896 1.686 3.625 1.00 90.56 98 LYS A CA 1
ATOM 731 C C . LYS A 1 98 ? 6.245 0.352 3.284 1.00 90.56 98 LYS A C 1
ATOM 733 O O . LYS A 1 98 ? 5.173 0.074 3.806 1.00 90.56 98 LYS A O 1
ATOM 738 N N . ILE A 1 99 ? 6.875 -0.465 2.437 1.00 91.00 99 ILE A N 1
ATOM 739 C CA . ILE A 1 99 ? 6.284 -1.700 1.905 1.00 91.00 99 ILE A CA 1
ATOM 740 C C . ILE A 1 99 ? 6.954 -2.947 2.465 1.00 91.00 99 ILE A C 1
ATOM 742 O O . ILE A 1 99 ? 6.257 -3.819 2.981 1.00 91.00 99 ILE A O 1
ATOM 746 N N . LEU A 1 100 ? 8.287 -3.031 2.441 1.00 91.56 100 LEU A N 1
ATOM 747 C CA . LEU A 1 100 ? 8.985 -4.212 2.960 1.00 91.56 100 LEU A CA 1
ATOM 748 C C . LEU A 1 100 ? 8.679 -4.525 4.439 1.00 91.56 100 LEU A C 1
ATOM 750 O O . LEU A 1 100 ? 8.458 -5.702 4.733 1.00 91.56 100 LEU A O 1
ATOM 754 N N . PRO A 1 101 ? 8.546 -3.538 5.354 1.00 92.88 101 PRO A N 1
ATOM 755 C CA . PRO A 1 101 ? 8.162 -3.810 6.743 1.00 92.88 101 PRO A CA 1
ATOM 756 C C . PRO A 1 101 ? 6.759 -4.412 6.900 1.00 92.88 101 PRO A C 1
ATOM 758 O O . PRO A 1 101 ? 6.439 -4.980 7.939 1.00 92.88 101 PRO A O 1
ATOM 761 N N . LEU A 1 102 ? 5.901 -4.284 5.882 1.00 91.88 102 LEU A N 1
ATOM 762 C CA . LEU A 1 102 ? 4.529 -4.788 5.896 1.00 91.88 102 LEU A CA 1
ATOM 763 C C . LEU A 1 102 ? 4.387 -6.176 5.265 1.00 91.88 102 LEU A C 1
ATOM 765 O O . LEU A 1 102 ? 3.274 -6.698 5.248 1.00 91.88 102 LEU A O 1
ATOM 769 N N . ARG A 1 103 ? 5.475 -6.792 4.777 1.00 92.81 103 ARG A N 1
ATOM 770 C CA . ARG A 1 103 ? 5.445 -8.060 4.024 1.00 92.81 103 ARG A CA 1
ATOM 771 C C . ARG A 1 103 ? 4.629 -9.157 4.710 1.00 92.81 103 ARG A C 1
ATOM 773 O O . ARG A 1 103 ? 3.830 -9.812 4.054 1.00 92.81 103 ARG A O 1
ATOM 780 N N . GLU A 1 104 ? 4.793 -9.344 6.017 1.00 92.88 104 GLU A N 1
ATOM 781 C CA . GLU A 1 104 ? 4.083 -10.390 6.774 1.00 92.88 104 GLU A CA 1
ATOM 782 C C . GLU A 1 104 ? 2.570 -10.147 6.878 1.00 92.88 104 GLU A C 1
ATOM 784 O O . GLU A 1 104 ? 1.799 -11.075 7.103 1.00 92.88 104 GLU A O 1
ATOM 789 N N . LYS A 1 105 ? 2.129 -8.899 6.684 1.00 91.81 105 LYS A N 1
ATOM 790 C CA . LYS A 1 105 ? 0.715 -8.506 6.648 1.00 91.81 105 LYS A CA 1
ATOM 791 C C . LYS A 1 105 ? 0.171 -8.397 5.223 1.00 91.81 105 LYS A C 1
ATOM 793 O O . LYS A 1 105 ? -0.962 -7.936 5.051 1.00 91.81 105 LYS A O 1
ATOM 798 N N . MET A 1 106 ? 0.955 -8.770 4.209 1.00 93.38 106 MET A N 1
ATOM 799 C CA . MET A 1 106 ? 0.539 -8.689 2.814 1.00 93.38 106 MET A CA 1
ATOM 800 C C . MET A 1 106 ? -0.142 -9.963 2.319 1.00 93.38 106 MET A C 1
ATOM 802 O O . MET A 1 106 ? 0.219 -11.083 2.663 1.00 93.38 106 MET A O 1
ATOM 806 N N . THR A 1 107 ? -1.141 -9.769 1.469 1.00 94.50 107 THR A N 1
ATOM 807 C CA . THR A 1 107 ? -1.786 -10.796 0.662 1.00 94.50 107 THR A CA 1
ATOM 808 C C . THR A 1 107 ? -1.531 -10.468 -0.799 1.00 94.50 107 THR A C 1
ATOM 810 O O . THR A 1 107 ? -1.913 -9.394 -1.269 1.00 94.50 107 THR A O 1
ATOM 813 N N . PHE A 1 108 ? -0.921 -11.404 -1.516 1.00 93.69 108 PHE A N 1
ATOM 814 C CA . PHE A 1 108 ? -0.667 -11.263 -2.941 1.00 93.69 108 PHE A CA 1
ATOM 815 C C . PHE A 1 108 ? -1.818 -11.852 -3.743 1.00 93.69 108 PHE A C 1
ATOM 817 O O . PHE A 1 108 ? -2.292 -12.947 -3.441 1.00 93.69 108 PHE A O 1
ATOM 824 N N . ILE A 1 109 ? -2.289 -11.111 -4.741 1.00 91.69 109 ILE A N 1
ATOM 825 C CA . ILE A 1 109 ? -3.441 -11.510 -5.550 1.00 91.69 109 ILE A CA 1
ATOM 826 C C . ILE A 1 109 ? -3.138 -11.448 -7.048 1.00 91.69 109 ILE A C 1
ATOM 828 O O . ILE A 1 109 ? -2.243 -10.727 -7.491 1.00 91.69 109 ILE A O 1
ATOM 832 N N . GLY A 1 110 ? -3.897 -12.219 -7.826 1.00 88.00 110 GLY A N 1
ATOM 833 C CA . GLY A 1 110 ? -3.928 -12.150 -9.286 1.00 88.00 110 GLY A CA 1
ATOM 834 C C . GLY A 1 110 ? -5.144 -11.381 -9.803 1.00 88.00 110 GLY A C 1
ATOM 835 O O . GLY A 1 110 ? -5.831 -10.690 -9.044 1.00 88.00 110 GLY A O 1
ATOM 836 N N . ALA A 1 111 ? -5.414 -11.519 -11.101 1.00 85.06 111 ALA A N 1
ATOM 837 C CA . ALA A 1 111 ? -6.663 -11.070 -11.712 1.00 85.06 111 ALA A CA 1
ATOM 838 C C . ALA A 1 111 ? -7.872 -11.808 -11.112 1.00 85.06 111 ALA A C 1
ATOM 840 O O . ALA A 1 111 ? -7.739 -12.952 -10.678 1.00 85.06 111 ALA A O 1
ATOM 841 N N . ASP A 1 112 ? -9.031 -11.146 -11.093 1.00 87.44 112 ASP A N 1
ATOM 842 C CA . ASP A 1 112 ? -10.332 -11.707 -10.703 1.00 87.44 112 ASP A CA 1
ATOM 843 C C . ASP A 1 112 ? -10.387 -12.312 -9.289 1.00 87.44 112 ASP A C 1
ATOM 845 O O . ASP A 1 112 ? -11.263 -13.109 -8.950 1.00 87.44 112 ASP A O 1
ATOM 849 N N . ALA A 1 113 ? -9.464 -11.904 -8.417 1.00 88.12 113 ALA A N 1
ATOM 850 C CA . ALA A 1 113 ? -9.412 -12.348 -7.037 1.00 88.12 113 ALA A CA 1
ATOM 851 C C . ALA A 1 113 ? -10.403 -11.553 -6.179 1.00 88.12 113 ALA A C 1
ATOM 853 O O . ALA A 1 113 ? -10.458 -10.321 -6.232 1.00 88.12 113 ALA A O 1
ATOM 854 N N . SER A 1 114 ? -11.155 -12.249 -5.324 1.00 89.12 114 SER A N 1
ATOM 855 C CA . SER A 1 114 ? -12.010 -11.587 -4.338 1.00 89.12 114 SER A CA 1
ATOM 856 C C . SER A 1 114 ? -11.161 -10.963 -3.227 1.00 89.12 114 SER A C 1
ATOM 858 O O . SER A 1 114 ? -10.397 -11.639 -2.536 1.00 89.12 114 SER A O 1
ATOM 860 N N . ILE A 1 115 ? -11.308 -9.652 -3.042 1.00 87.56 115 ILE A N 1
ATOM 861 C CA . ILE A 1 115 ? -10.626 -8.875 -1.997 1.00 87.56 115 ILE A CA 1
ATOM 862 C C . ILE A 1 115 ? -11.524 -8.763 -0.764 1.00 87.56 115 ILE A C 1
ATOM 864 O O . ILE A 1 115 ? -11.074 -8.854 0.380 1.00 87.56 115 ILE A O 1
ATOM 868 N N . ALA A 1 116 ? -12.812 -8.565 -1.011 1.00 87.19 116 ALA A N 1
ATOM 869 C CA . ALA A 1 116 ? -13.865 -8.436 -0.024 1.00 87.19 116 ALA A CA 1
ATOM 870 C C . ALA A 1 116 ? -15.181 -8.941 -0.636 1.00 87.19 116 ALA A C 1
ATOM 872 O O . ALA A 1 116 ? -15.295 -8.986 -1.862 1.00 87.19 116 ALA A O 1
ATOM 873 N N . PRO A 1 117 ? -16.202 -9.278 0.171 1.00 84.69 117 PRO A N 1
ATOM 874 C CA . PRO A 1 117 ? -17.576 -9.387 -0.297 1.00 84.69 117 PRO A CA 1
ATOM 875 C C . PRO A 1 117 ? -17.952 -8.233 -1.234 1.00 84.69 117 PRO A C 1
ATOM 877 O O . PRO A 1 117 ? -17.987 -7.072 -0.830 1.00 84.69 117 PRO A O 1
ATOM 880 N N . GLY A 1 118 ? -18.199 -8.571 -2.500 1.00 84.88 118 GLY A N 1
ATOM 881 C CA . GLY A 1 118 ? -18.553 -7.606 -3.536 1.00 84.88 118 GLY A CA 1
ATOM 882 C C . GLY A 1 118 ? -17.393 -6.787 -4.105 1.00 84.88 118 GLY A C 1
ATOM 883 O O . GLY A 1 118 ? -17.678 -5.895 -4.887 1.00 84.88 118 GLY A O 1
ATOM 884 N N . VAL A 1 119 ? -16.126 -7.066 -3.772 1.00 83.62 119 VAL A N 1
ATOM 885 C CA . VAL A 1 119 ? -14.948 -6.386 -4.343 1.0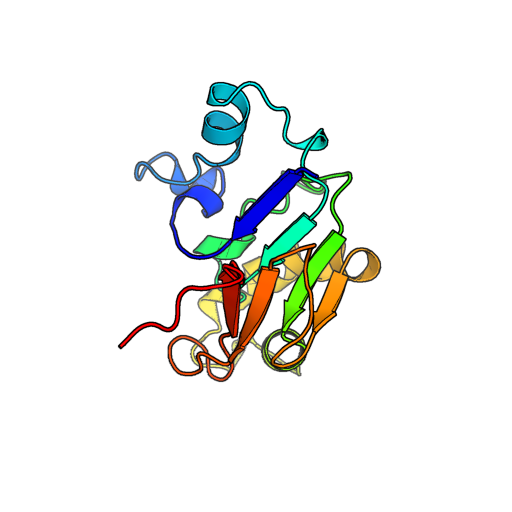0 83.62 119 VAL A CA 1
ATOM 886 C C . VAL A 1 119 ? -13.999 -7.392 -4.983 1.00 83.62 119 VAL A C 1
ATOM 888 O O . VAL A 1 119 ? -13.530 -8.322 -4.317 1.00 83.62 119 VAL A O 1
ATOM 891 N N . THR A 1 120 ? -13.664 -7.157 -6.247 1.00 85.50 120 THR A N 1
ATOM 892 C CA . THR A 1 120 ? -12.818 -8.041 -7.062 1.00 85.50 120 THR A CA 1
ATOM 893 C C . THR A 1 120 ? -11.645 -7.265 -7.650 1.00 85.50 120 THR A C 1
ATOM 895 O O . THR A 1 120 ? -11.755 -6.060 -7.876 1.00 85.50 120 THR A O 1
ATOM 898 N N . SER A 1 121 ? -10.511 -7.925 -7.884 1.00 86.44 121 SER A N 1
ATOM 899 C CA . SER A 1 121 ? -9.393 -7.344 -8.630 1.00 86.44 121 SER A CA 1
ATOM 900 C C . SER A 1 121 ? -9.564 -7.496 -10.142 1.00 86.44 121 SER A C 1
ATOM 902 O O . SER A 1 121 ? -10.123 -8.470 -10.628 1.00 86.44 121 SER A O 1
ATOM 904 N N . MET A 1 122 ? -9.023 -6.554 -10.906 1.00 82.12 122 MET A N 1
ATOM 905 C CA . MET A 1 122 ? -8.816 -6.675 -12.350 1.00 82.12 122 MET A CA 1
ATOM 906 C C . MET A 1 122 ? -7.446 -6.119 -12.732 1.00 82.12 122 MET A C 1
ATOM 908 O O . MET A 1 122 ? -6.934 -5.204 -12.081 1.00 82.12 122 MET A O 1
ATOM 912 N N . VAL A 1 123 ? -6.850 -6.651 -13.797 1.00 79.75 123 VAL A N 1
ATOM 913 C CA . VAL A 1 123 ? -5.594 -6.123 -14.345 1.00 79.75 123 VAL A CA 1
ATOM 914 C C . VAL A 1 123 ? -5.883 -4.831 -15.106 1.00 79.75 123 VAL A C 1
ATOM 916 O O . VAL A 1 123 ? -6.814 -4.765 -15.903 1.00 79.75 123 VAL A O 1
ATOM 919 N N . ALA A 1 124 ? -5.074 -3.804 -14.863 1.00 77.50 124 ALA A N 1
ATOM 920 C CA . ALA A 1 124 ? -5.183 -2.488 -15.484 1.00 77.50 124 ALA A CA 1
ATOM 921 C C . ALA A 1 124 ? -3.784 -1.948 -15.833 1.00 77.50 124 ALA A C 1
ATOM 923 O O . ALA A 1 124 ? -3.437 -0.824 -15.470 1.00 77.50 124 ALA A O 1
ATOM 924 N N . ALA A 1 125 ? -2.965 -2.787 -16.476 1.00 74.81 125 ALA A N 1
ATOM 925 C CA . ALA A 1 125 ? -1.560 -2.504 -16.762 1.00 74.81 125 ALA A CA 1
ATOM 926 C C . ALA A 1 125 ? -1.373 -1.238 -17.620 1.00 74.81 125 ALA A C 1
ATOM 928 O O . ALA A 1 125 ? -2.184 -0.946 -18.499 1.00 74.81 125 ALA A O 1
ATOM 929 N N . GLY A 1 126 ? -0.285 -0.498 -17.374 1.00 69.94 126 GLY A N 1
ATOM 930 C CA . GLY A 1 126 ? 0.109 0.673 -18.162 1.00 69.94 126 GLY A CA 1
ATOM 931 C C . GLY A 1 126 ? 0.776 1.773 -17.334 1.00 69.94 126 GLY A C 1
ATOM 932 O O . GLY A 1 126 ? 1.833 2.261 -17.719 1.00 69.94 126 GLY A O 1
ATOM 933 N N . HIS A 1 127 ? 0.188 2.150 -16.191 1.00 74.75 127 HIS A N 1
ATOM 934 C CA . HIS A 1 127 ? 0.731 3.203 -15.315 1.00 74.75 127 HIS A CA 1
ATOM 935 C C . HIS A 1 127 ? 1.992 2.741 -14.562 1.00 74.75 127 HIS A C 1
ATOM 937 O O . HIS A 1 127 ? 3.010 3.425 -14.559 1.00 74.75 127 HIS A O 1
ATOM 943 N N . THR A 1 128 ? 1.939 1.538 -13.997 1.00 61.62 128 THR A N 1
ATOM 944 C CA . THR A 1 128 ? 3.087 0.654 -13.760 1.00 61.62 128 THR A CA 1
ATOM 945 C C . THR A 1 128 ? 3.006 -0.505 -14.758 1.00 61.62 128 THR A C 1
ATOM 947 O O . THR A 1 128 ? 1.927 -0.753 -15.320 1.00 61.62 128 THR A O 1
ATOM 950 N N . PRO A 1 129 ? 4.099 -1.261 -14.985 1.00 63.03 129 PRO A N 1
ATOM 951 C CA . PRO A 1 129 ? 4.088 -2.373 -15.937 1.00 63.03 129 PRO A CA 1
ATOM 952 C C . PRO A 1 129 ? 2.992 -3.417 -15.674 1.00 63.03 129 PRO A C 1
ATOM 954 O O . PRO A 1 129 ? 2.611 -4.141 -16.588 1.00 63.03 129 PRO A O 1
ATOM 957 N N . VAL A 1 130 ? 2.479 -3.489 -14.439 1.00 69.56 130 VAL A N 1
ATOM 958 C CA . VAL A 1 130 ? 1.548 -4.527 -13.973 1.00 69.56 130 VAL A CA 1
ATOM 959 C C . VAL A 1 130 ? 0.461 -3.987 -13.021 1.00 69.56 130 VAL A C 1
ATOM 961 O O . VAL A 1 130 ? -0.053 -4.730 -12.185 1.00 69.56 130 VAL A O 1
ATOM 964 N N . THR A 1 131 ? 0.080 -2.707 -13.158 1.00 71.69 131 THR A N 1
ATOM 965 C CA . THR A 1 131 ? -0.977 -2.075 -12.338 1.00 71.69 131 THR A CA 1
ATOM 966 C C . THR A 1 131 ? -2.264 -2.901 -12.338 1.00 71.69 131 THR A C 1
ATOM 968 O O . THR A 1 131 ? -2.678 -3.449 -13.363 1.00 71.69 131 THR A O 1
ATOM 971 N N . TRP A 1 132 ? -2.947 -2.933 -11.196 1.00 74.38 132 TRP A N 1
ATOM 972 C CA . TRP A 1 132 ? -4.252 -3.568 -11.043 1.00 74.38 132 TRP A CA 1
ATOM 973 C C . TRP A 1 132 ? -5.231 -2.624 -10.327 1.00 74.38 132 TRP A C 1
ATOM 975 O O . TRP A 1 132 ? -4.838 -1.613 -9.742 1.00 74.38 132 TRP A O 1
ATOM 985 N N . ARG A 1 133 ? -6.531 -2.916 -10.412 1.00 66.19 133 ARG A N 1
ATOM 986 C CA . ARG A 1 133 ? -7.613 -2.127 -9.798 1.00 66.19 133 ARG A CA 1
ATOM 987 C C . ARG A 1 133 ? -8.561 -3.024 -9.019 1.00 66.19 133 ARG A C 1
ATOM 989 O O . ARG A 1 133 ? -8.796 -4.160 -9.422 1.00 66.19 133 ARG A O 1
ATOM 996 N N . SER A 1 134 ? -9.137 -2.506 -7.938 1.00 61.53 134 SER A N 1
ATOM 997 C CA . SER A 1 134 ? -10.292 -3.122 -7.285 1.00 61.53 134 SER A CA 1
ATOM 998 C C . SER A 1 134 ? -11.588 -2.598 -7.924 1.00 61.53 134 SER A C 1
ATOM 1000 O O . SER A 1 134 ? -11.627 -1.479 -8.430 1.00 61.53 134 SER A O 1
ATOM 1002 N N . TYR A 1 135 ? -12.667 -3.369 -7.947 1.00 65.56 135 TYR A N 1
ATOM 1003 C CA . TYR A 1 135 ? -13.970 -2.860 -8.374 1.00 65.56 135 TYR A CA 1
ATOM 1004 C C . TYR A 1 135 ? -15.097 -3.523 -7.597 1.00 65.56 135 TYR A C 1
ATOM 1006 O O . TYR A 1 135 ? -14.989 -4.678 -7.184 1.00 65.56 135 TYR A O 1
ATOM 1014 N N . TRP A 1 136 ? -16.182 -2.776 -7.392 1.00 61.53 136 TRP A N 1
ATOM 1015 C CA . TRP A 1 136 ? -17.379 -3.297 -6.749 1.00 61.53 136 TRP A CA 1
ATOM 1016 C C . TRP A 1 136 ? -18.205 -4.102 -7.755 1.00 61.53 136 TRP A C 1
ATOM 1018 O O . TRP A 1 136 ? -18.737 -3.544 -8.717 1.00 61.53 136 TRP A O 1
ATOM 1028 N N . ASN A 1 137 ? -18.366 -5.398 -7.504 1.00 56.03 137 ASN A N 1
ATOM 1029 C CA . ASN A 1 137 ? -19.324 -6.236 -8.209 1.00 56.03 137 ASN A CA 1
ATOM 1030 C C . ASN A 1 137 ? -20.728 -5.800 -7.775 1.00 56.03 137 ASN A C 1
ATOM 1032 O O . ASN A 1 137 ? -21.265 -6.288 -6.778 1.00 56.03 137 ASN A O 1
ATOM 1036 N N . ARG A 1 138 ? -21.355 -4.889 -8.523 1.00 43.41 138 ARG A N 1
ATOM 1037 C CA . ARG A 1 138 ? -22.811 -4.754 -8.446 1.00 43.41 138 ARG A CA 1
ATOM 1038 C C . ARG A 1 138 ? -23.398 -6.049 -8.992 1.00 43.41 138 ARG A C 1
ATOM 1040 O O . ARG A 1 138 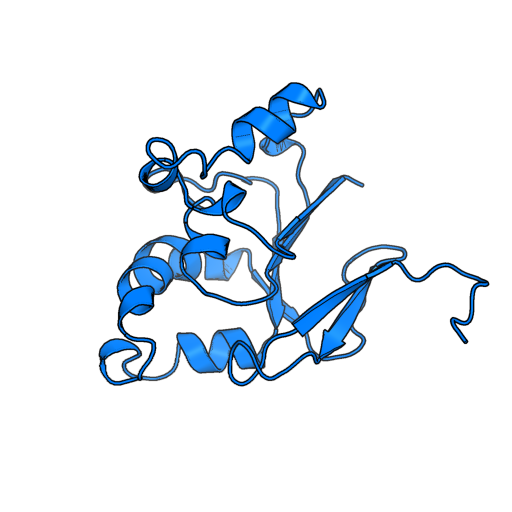? -23.306 -6.299 -10.191 1.00 43.41 138 ARG A O 1
ATOM 1047 N N . GLN A 1 139 ? -23.997 -6.874 -8.134 1.00 38.28 139 GLN A N 1
ATOM 1048 C CA . GLN A 1 139 ? -24.935 -7.879 -8.626 1.00 38.28 139 GLN A CA 1
ATOM 1049 C C . GLN A 1 139 ? -26.018 -7.118 -9.410 1.00 38.28 139 GLN A C 1
ATOM 1051 O O . GLN A 1 139 ? -26.793 -6.372 -8.817 1.00 38.28 139 GLN A O 1
ATOM 1056 N N . GLY A 1 140 ? -26.007 -7.231 -10.742 1.00 39.72 140 GLY A N 1
ATOM 1057 C CA . GLY A 1 140 ? -27.084 -6.729 -11.601 1.00 39.72 140 GLY A CA 1
ATOM 1058 C C . GLY A 1 140 ? -26.900 -5.374 -12.295 1.00 39.72 140 GLY A C 1
ATOM 1059 O O . GLY A 1 140 ? -27.900 -4.726 -12.576 1.00 39.72 140 GLY A O 1
ATOM 1060 N N . ALA A 1 141 ? -25.686 -4.940 -12.642 1.00 32.19 141 ALA A N 1
ATOM 1061 C CA . ALA A 1 141 ? -25.542 -3.896 -13.665 1.00 32.19 141 ALA A CA 1
ATOM 1062 C C . ALA A 1 141 ? -24.390 -4.223 -14.616 1.00 32.19 141 ALA A C 1
ATOM 1064 O O . ALA A 1 141 ? -23.235 -3.900 -14.346 1.00 32.19 141 ALA A O 1
ATOM 1065 N N . ALA A 1 142 ? -24.729 -4.872 -15.731 1.00 30.64 142 ALA A N 1
ATOM 1066 C CA . ALA A 1 142 ? -23.901 -4.846 -16.924 1.00 30.64 142 ALA A CA 1
ATOM 1067 C C . ALA A 1 142 ? -23.753 -3.380 -17.362 1.00 30.64 142 ALA A C 1
ATOM 1069 O O . ALA A 1 142 ? -24.755 -2.709 -17.611 1.00 30.64 142 ALA A O 1
ATOM 1070 N N . CYS A 1 143 ? -22.523 -2.874 -17.419 1.00 25.77 143 CYS A N 1
ATOM 1071 C CA . CYS A 1 143 ? -22.252 -1.655 -18.170 1.00 25.77 143 CYS A CA 1
ATOM 1072 C C . CYS A 1 143 ? -22.243 -2.024 -19.656 1.00 25.77 143 CYS A C 1
ATOM 1074 O O . CYS A 1 143 ? -21.411 -2.825 -20.084 1.00 25.77 143 CYS A O 1
ATOM 1076 N N . CYS A 1 144 ? -23.204 -1.469 -20.395 1.00 29.41 144 CYS A N 1
ATOM 1077 C CA . CYS A 1 144 ? -22.995 -1.104 -21.793 1.00 29.41 144 CYS A CA 1
ATOM 1078 C C . CYS A 1 144 ? -22.027 0.084 -21.863 1.00 29.41 144 CYS A C 1
ATOM 1080 O O . CYS A 1 144 ? -21.984 0.853 -20.870 1.00 29.41 144 CYS A O 1
#

pLDDT: mean 78.17, std 15.19, range [25.77, 94.5]

InterPro domains:
  IPR036866 Ribonuclease Z/Hydroxyacylglutathione hydrolase-like [G3DSA:3.60.15.10] (3-141)
  IPR036866 Ribonuclease Z/Hydroxyacylglutathione hydrolase-like [SSF56281] (22-129)
  IPR051013 N-acyl homoserine lactonase-like [PTHR42978] (23-129)

Foldseek 3Di:
DAADELFDDQCQLDPVCVVVVGVVVQVVCVVVVHHLCVHAEYEQQAQANSSFVQQDDQQHGSNNNYQYEYAPVRCCVLVPPDPCPPPRNVRNVSCVRGPVSCVVSYDHDHAQDDRDVQKGKHFDADVDNTGIHIDGNDPDDDDD

Solvent-accessible surface area (backbone atoms only — not comparable to full-atom values): 8035 Å² total; per-residue (Å²): 139,43,72,45,76,47,75,80,58,48,38,21,28,14,78,85,24,40,90,79,76,25,24,46,44,70,60,53,41,44,75,72,78,39,57,56,64,63,28,46,35,37,41,41,28,54,80,47,39,44,58,35,38,45,44,30,59,80,95,40,60,49,42,70,60,28,40,36,36,34,42,43,64,41,51,50,66,69,66,39,88,66,38,68,80,41,101,60,25,90,26,37,67,42,40,63,66,34,43,58,82,43,53,93,42,49,46,73,38,63,66,72,34,77,79,46,97,51,26,31,30,39,77,52,58,69,90,44,92,52,18,35,39,76,43,73,58,62,89,88,64,86,81,127

Sequence (144 aa):
MRMADVQTGSAFNGPEGRESGTGQLASRIAASGYASSDVTIVAISHLHADHINRLMDGDRPVFSQARHVVGQAEWDYWTAADVSVKPAAMHATAIQRKILPLREKMTFIGADASIAPGVTSMVAAGHTPVTWRSYWNRQGAACC

Radius of gyration: 15.06 Å; Cα contacts (8 Å, |Δi|>4): 260; chains: 1; bounding box: 46×34×35 Å

Mean predicted aligned error: 7.99 Å

Secondary structure (DSSP, 8-state):
--EEEE-S-GGGS-GGGGGGT---HHHHHHHTT--GGG--EEEES---HHHHGGGEETTEESSTT-EEEEEHHHHHHHHSS-GGGSTTGGGHHHIIIIIGGGGGGEEEE-TT-EEETTEEEEE-TTSSTT-EEEEE--TT----

Nearest PDB structures (foldseek):
  1p9e-assembly1_A  TM=8.091E-01  e=2.404E-09  Pseudomonas sp. WBC-3
  5hif-assembly1_B  TM=7.635E-01  e=4.718E-09  synthetic construct
  7y7u-assembly1_B  TM=7.590E-01  e=1.485E-08  Labrenzia sp. VG12
  4o98-assembly1_A  TM=7.697E-01  e=3.117E-08  Ectopseudomonas oleovorans
  4xuk-assembly1_B  TM=8.221E-01  e=1.272E-06  Acinetobacter sp. NBRC 100985

Organism: NCBI:txid110321